Protein AF-A0A2V8WYD6-F1 (afdb_monomer_lite)

pLDDT: mean 83.95, std 12.78, range [42.16, 93.75]

Sequence (82 aa):
MHSNGNRWLTAQETAAQLDTTSSEVCRLLSLGRLSGTKQKDPRRAGKSQWLVDPESALKEEKLRKAKLVRRARRLKRVSAQQ

Radius of gyration: 16.76 Å; chains: 1; bounding box: 40×29×50 Å

Structure (mmCIF, N/CA/C/O backbone):
data_AF-A0A2V8WYD6-F1
#
_entry.id   AF-A0A2V8WYD6-F1
#
loop_
_atom_site.group_PDB
_atom_site.id
_atom_site.type_symbol
_atom_site.label_atom_id
_atom_site.label_alt_id
_atom_site.label_comp_id
_atom_site.label_asym_id
_atom_site.label_entity_id
_atom_site.label_seq_id
_atom_site.pdbx_PDB_ins_code
_atom_site.Cartn_x
_atom_site.Cartn_y
_atom_site.Cartn_z
_atom_site.occupancy
_atom_site.B_iso_or_equiv
_atom_site.auth_seq_id
_atom_site.auth_comp_id
_atom_site.auth_asym_id
_atom_site.auth_atom_id
_atom_site.pdbx_PDB_model_num
ATOM 1 N N . MET A 1 1 ? 5.641 21.143 5.632 1.00 42.16 1 MET A N 1
ATOM 2 C CA . MET A 1 1 ? 6.280 20.800 4.344 1.00 42.16 1 MET A CA 1
ATOM 3 C C . MET A 1 1 ? 5.760 19.439 3.889 1.00 42.16 1 MET A C 1
ATOM 5 O O . MET A 1 1 ? 6.306 18.451 4.336 1.00 42.16 1 MET A O 1
ATOM 9 N N . HIS A 1 2 ? 4.699 19.351 3.078 1.00 43.41 2 HIS A N 1
ATOM 10 C CA . HIS A 1 2 ? 4.275 18.078 2.461 1.00 43.41 2 HIS A CA 1
ATOM 11 C C . HIS A 1 2 ? 3.639 18.358 1.094 1.00 43.41 2 HIS A C 1
ATOM 13 O O . HIS A 1 2 ? 2.432 18.240 0.917 1.00 43.41 2 HIS A O 1
ATOM 19 N N . SER A 1 3 ? 4.468 18.764 0.135 1.00 42.91 3 SER A N 1
ATOM 20 C CA . SER A 1 3 ? 4.071 18.934 -1.265 1.00 42.91 3 SER A CA 1
ATOM 21 C C . SER A 1 3 ? 4.870 17.954 -2.116 1.00 42.91 3 SER A C 1
ATOM 23 O O . SER A 1 3 ? 5.726 18.352 -2.893 1.00 42.91 3 SER A O 1
ATOM 25 N N . ASN A 1 4 ? 4.629 16.655 -1.931 1.00 51.84 4 ASN A N 1
ATOM 26 C CA . ASN A 1 4 ? 5.117 15.616 -2.843 1.00 51.84 4 ASN A CA 1
ATOM 27 C C . ASN A 1 4 ? 3.914 15.009 -3.581 1.00 51.84 4 ASN A C 1
ATOM 29 O O . ASN A 1 4 ? 3.690 13.804 -3.587 1.00 51.84 4 ASN A O 1
ATOM 33 N N . GLY A 1 5 ? 3.074 15.894 -4.117 1.00 52.56 5 GLY A N 1
ATOM 34 C CA . GLY A 1 5 ? 1.703 15.600 -4.524 1.00 52.56 5 GLY A CA 1
ATOM 35 C C . GLY A 1 5 ? 1.534 14.763 -5.787 1.00 52.56 5 GLY A C 1
ATOM 36 O O . GLY A 1 5 ? 0.409 14.680 -6.235 1.00 52.56 5 GLY A O 1
ATOM 37 N N . ASN A 1 6 ? 2.593 14.191 -6.376 1.00 65.94 6 ASN A N 1
ATOM 38 C CA . ASN A 1 6 ? 2.469 13.361 -7.588 1.00 65.94 6 ASN A CA 1
ATOM 39 C C . ASN A 1 6 ? 3.648 12.399 -7.836 1.00 65.94 6 ASN A C 1
ATOM 41 O O . ASN A 1 6 ? 3.792 11.855 -8.933 1.00 65.94 6 ASN A O 1
ATOM 45 N N . ARG A 1 7 ? 4.542 12.198 -6.858 1.00 81.94 7 ARG A N 1
ATOM 46 C CA . ARG A 1 7 ? 5.701 11.317 -7.047 1.00 81.94 7 ARG A CA 1
ATOM 47 C C . ARG A 1 7 ? 5.358 9.901 -6.594 1.00 81.94 7 ARG A C 1
ATOM 49 O O . ARG A 1 7 ? 5.029 9.689 -5.432 1.00 81.94 7 ARG A O 1
ATOM 56 N N . TRP A 1 8 ? 5.485 8.944 -7.510 1.00 89.31 8 TRP A N 1
ATOM 57 C CA . TRP A 1 8 ? 5.415 7.517 -7.204 1.00 89.31 8 TRP A CA 1
ATOM 58 C C . TRP A 1 8 ? 6.423 7.140 -6.113 1.00 89.31 8 TRP A C 1
ATOM 60 O O . TRP A 1 8 ? 7.588 7.542 -6.177 1.00 89.31 8 TRP A O 1
ATOM 70 N N . LEU A 1 9 ? 5.975 6.364 -5.129 1.00 89.69 9 LEU A N 1
ATOM 71 C CA . LEU A 1 9 ? 6.769 5.963 -3.971 1.00 89.69 9 LEU A CA 1
ATOM 72 C C . LEU A 1 9 ? 7.402 4.599 -4.206 1.00 89.69 9 LEU A C 1
ATOM 74 O O . LEU A 1 9 ? 6.787 3.700 -4.768 1.00 89.69 9 LEU A O 1
ATOM 78 N N . THR A 1 10 ? 8.616 4.383 -3.728 1.00 91.00 10 THR A N 1
ATOM 79 C CA . THR A 1 10 ? 9.159 3.025 -3.652 1.00 91.00 10 THR A CA 1
ATOM 80 C C . THR A 1 10 ? 8.424 2.208 -2.586 1.00 91.00 10 THR A C 1
ATOM 82 O O . THR A 1 10 ? 7.820 2.744 -1.648 1.00 91.00 10 THR A O 1
ATOM 85 N N . ALA A 1 11 ? 8.515 0.878 -2.677 1.00 89.62 11 ALA A N 1
ATOM 86 C CA . ALA A 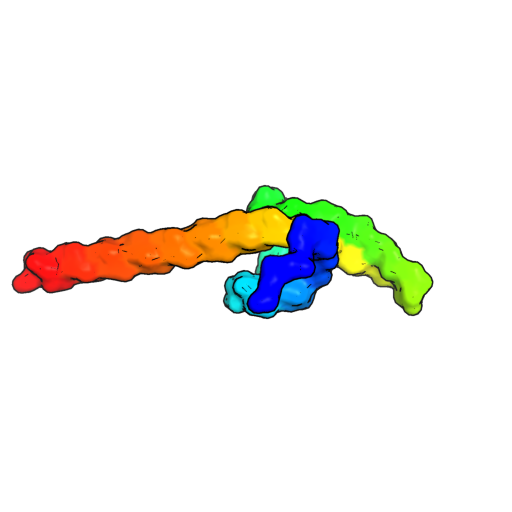1 11 ? 8.002 -0.001 -1.624 1.00 89.62 11 ALA A CA 1
ATOM 87 C C . ALA A 1 11 ? 8.620 0.306 -0.244 1.00 89.62 11 ALA A C 1
ATOM 89 O O . ALA A 1 11 ? 7.958 0.129 0.773 1.00 89.62 11 ALA A O 1
ATOM 90 N N . GLN A 1 12 ? 9.864 0.796 -0.203 1.00 89.88 12 GLN A N 1
ATOM 91 C CA . GLN A 1 12 ? 10.555 1.152 1.037 1.00 89.88 12 GLN A CA 1
ATOM 92 C C . GLN A 1 12 ? 10.041 2.471 1.634 1.00 89.88 12 GLN A C 1
ATOM 94 O O . GLN A 1 12 ? 9.786 2.531 2.833 1.00 89.88 12 GLN A O 1
ATOM 99 N N . GLU A 1 13 ? 9.818 3.499 0.811 1.00 91.69 13 GLU A N 1
ATOM 100 C CA . GLU A 1 13 ? 9.184 4.751 1.257 1.00 91.69 13 GLU A CA 1
ATOM 101 C C . GLU A 1 13 ? 7.759 4.499 1.766 1.00 91.69 13 GLU A C 1
ATOM 103 O O . GLU A 1 13 ? 7.379 4.974 2.834 1.00 91.69 13 GLU A O 1
ATOM 108 N N . THR A 1 14 ? 6.996 3.670 1.049 1.00 92.69 14 THR A N 1
ATOM 109 C CA . THR A 1 14 ? 5.642 3.266 1.460 1.00 92.69 14 THR A CA 1
ATOM 110 C C . THR A 1 14 ? 5.661 2.495 2.779 1.00 92.69 14 THR A C 1
ATOM 112 O O . THR A 1 14 ? 4.797 2.692 3.631 1.00 92.69 14 THR A O 1
ATOM 115 N N . ALA A 1 15 ? 6.653 1.620 2.966 1.00 93.38 15 ALA A N 1
ATOM 116 C CA . ALA A 1 15 ? 6.821 0.854 4.194 1.00 93.38 15 ALA A CA 1
ATOM 117 C C . ALA A 1 15 ? 7.074 1.776 5.396 1.00 93.38 15 ALA A C 1
ATOM 119 O O . ALA A 1 15 ? 6.423 1.619 6.427 1.00 93.38 15 ALA A O 1
ATOM 120 N N . ALA A 1 16 ? 7.935 2.784 5.230 1.00 92.25 16 ALA A N 1
ATOM 121 C CA . ALA A 1 16 ? 8.184 3.798 6.251 1.00 92.25 16 ALA A CA 1
ATOM 122 C C . ALA A 1 16 ? 6.928 4.631 6.563 1.00 92.25 16 ALA A C 1
ATOM 124 O O . ALA A 1 16 ? 6.629 4.880 7.726 1.00 92.25 16 ALA A O 1
ATOM 125 N N . GLN A 1 17 ? 6.153 5.015 5.544 1.00 90.44 17 GLN A N 1
ATOM 126 C CA . GLN A 1 17 ? 4.920 5.786 5.733 1.00 90.44 17 GLN A CA 1
ATOM 127 C C . GLN A 1 17 ? 3.825 4.994 6.466 1.00 90.44 17 GLN A C 1
ATOM 129 O O . GLN A 1 17 ? 3.083 5.553 7.271 1.00 90.44 17 GLN A O 1
ATOM 134 N N . LEU A 1 18 ? 3.693 3.698 6.174 1.00 90.06 18 LEU A N 1
ATOM 135 C CA . LEU A 1 18 ? 2.655 2.836 6.748 1.00 90.06 18 LEU A CA 1
ATOM 136 C C . LEU A 1 18 ? 3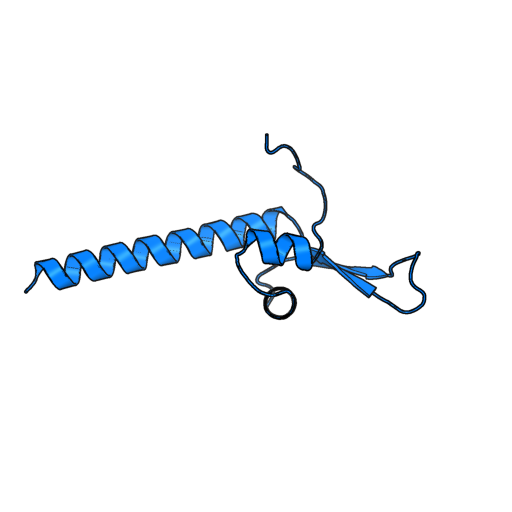.071 2.144 8.052 1.00 90.06 18 LEU A C 1
ATOM 138 O O . LEU A 1 18 ? 2.289 1.324 8.548 1.00 90.06 18 LEU A O 1
ATOM 142 N N . ASP A 1 19 ? 4.268 2.453 8.562 1.00 91.56 19 ASP A N 1
ATOM 143 C CA . ASP A 1 19 ? 4.904 1.789 9.704 1.00 91.56 19 ASP A CA 1
ATOM 144 C C . ASP A 1 19 ? 4.858 0.256 9.552 1.00 91.56 19 ASP A C 1
ATOM 146 O O . ASP A 1 19 ? 4.248 -0.485 10.323 1.00 91.56 19 ASP A O 1
ATOM 150 N N . THR A 1 20 ? 5.381 -0.230 8.425 1.00 92.38 20 THR A N 1
ATOM 151 C CA . THR A 1 20 ? 5.307 -1.641 8.035 1.00 92.38 20 THR A CA 1
ATOM 152 C C . THR A 1 20 ? 6.556 -2.089 7.274 1.00 92.38 20 THR A C 1
ATOM 154 O O . THR A 1 20 ? 7.521 -1.342 7.152 1.00 92.38 20 THR A O 1
ATOM 157 N N . THR A 1 21 ? 6.572 -3.326 6.773 1.00 93.44 21 THR A N 1
ATOM 158 C CA . THR A 1 21 ? 7.709 -3.886 6.027 1.00 93.44 21 THR A CA 1
ATOM 159 C C . THR A 1 21 ? 7.475 -3.835 4.519 1.00 93.44 21 THR A C 1
ATOM 161 O O . THR A 1 21 ? 6.339 -3.856 4.046 1.00 93.44 21 THR A O 1
ATOM 164 N N . SER A 1 22 ? 8.553 -3.830 3.733 1.00 89.19 22 SER A N 1
ATOM 165 C CA . SER A 1 22 ? 8.472 -3.900 2.266 1.00 89.19 22 SER A CA 1
ATOM 166 C C . SER A 1 22 ? 7.750 -5.162 1.773 1.00 89.19 22 SER A C 1
ATOM 168 O O . SER A 1 22 ? 7.006 -5.098 0.795 1.00 89.19 22 SER A O 1
ATOM 170 N N . SER A 1 23 ? 7.898 -6.290 2.475 1.00 91.25 23 SER A N 1
ATOM 171 C CA . SER A 1 23 ? 7.156 -7.527 2.196 1.00 91.25 23 SER A CA 1
ATOM 172 C C . SER A 1 23 ? 5.649 -7.348 2.379 1.00 91.25 23 SER A C 1
ATOM 174 O O . SER A 1 23 ? 4.872 -7.817 1.548 1.00 91.25 23 SER A O 1
ATOM 176 N N . GLU A 1 24 ? 5.224 -6.631 3.422 1.00 93.69 24 GLU A N 1
ATOM 177 C CA . GLU A 1 24 ? 3.808 -6.328 3.632 1.00 93.69 24 GLU A CA 1
ATOM 178 C C . GLU A 1 24 ? 3.283 -5.356 2.569 1.00 93.69 24 GLU A C 1
ATOM 180 O O . GLU A 1 24 ? 2.177 -5.531 2.069 1.00 93.69 24 GLU A O 1
ATOM 185 N N . VAL A 1 25 ? 4.086 -4.379 2.136 1.00 93.19 25 VAL A N 1
ATOM 186 C CA . VAL A 1 25 ? 3.725 -3.506 1.005 1.00 93.19 25 VAL A CA 1
ATOM 187 C C . VAL A 1 25 ? 3.509 -4.326 -0.272 1.00 93.19 25 VAL A C 1
ATOM 189 O O . VAL A 1 25 ? 2.481 -4.169 -0.931 1.00 93.19 25 VAL A O 1
ATOM 192 N N . CYS A 1 26 ? 4.408 -5.261 -0.591 1.00 90.94 26 CYS A N 1
ATOM 193 C CA . CYS A 1 26 ? 4.237 -6.188 -1.717 1.00 90.94 26 CYS A CA 1
ATOM 194 C C . CYS A 1 26 ? 2.973 -7.047 -1.580 1.00 90.94 26 CYS A C 1
ATOM 196 O O . CYS A 1 26 ? 2.266 -7.282 -2.565 1.00 90.94 26 CYS A O 1
ATOM 198 N N . ARG A 1 27 ? 2.648 -7.490 -0.362 1.00 93.44 27 ARG A N 1
ATOM 199 C CA . ARG A 1 27 ? 1.406 -8.216 -0.0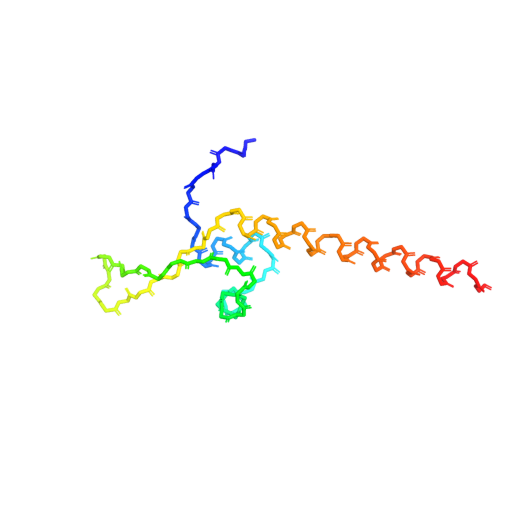90 1.00 93.44 27 ARG A CA 1
ATOM 200 C C . ARG A 1 27 ? 0.182 -7.335 -0.326 1.00 93.44 27 ARG A C 1
ATOM 202 O O . ARG A 1 27 ? -0.758 -7.779 -0.970 1.00 93.44 27 ARG A O 1
ATOM 209 N N . LEU A 1 28 ? 0.183 -6.090 0.145 1.00 93.38 28 LEU A N 1
ATOM 210 C CA . LEU A 1 28 ? -0.922 -5.148 -0.052 1.00 93.38 28 LEU A CA 1
ATOM 211 C C . LEU A 1 28 ? -1.143 -4.799 -1.528 1.00 93.38 28 LEU A C 1
ATOM 213 O O . LEU A 1 28 ? -2.295 -4.688 -1.943 1.00 93.38 28 LEU A O 1
ATOM 217 N N . LEU A 1 29 ? -0.066 -4.673 -2.308 1.00 92.38 29 LEU A N 1
ATOM 218 C CA . LEU A 1 29 ? -0.128 -4.541 -3.767 1.00 92.38 29 LEU A CA 1
ATOM 219 C C . LEU A 1 29 ? -0.765 -5.783 -4.405 1.00 92.38 29 LEU A C 1
ATOM 221 O O . LEU A 1 29 ? -1.686 -5.665 -5.205 1.00 92.38 29 LEU A O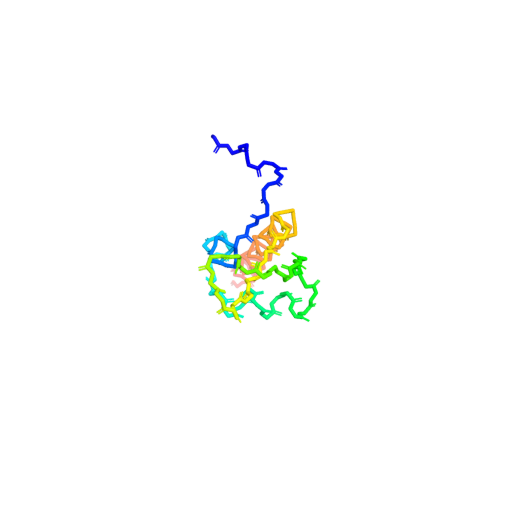 1
ATOM 225 N N . SER A 1 30 ? -0.339 -6.979 -3.986 1.00 90.88 30 SER A N 1
ATOM 226 C CA . SER A 1 30 ? -0.894 -8.250 -4.482 1.00 90.88 30 SER A CA 1
ATOM 227 C C . SER A 1 30 ? -2.372 -8.437 -4.117 1.00 90.88 30 SER A C 1
ATOM 229 O O . SER A 1 30 ? -3.122 -9.052 -4.865 1.00 90.88 30 SER A O 1
ATOM 231 N N . LEU A 1 31 ? -2.803 -7.891 -2.976 1.00 92.94 31 LEU A N 1
ATOM 232 C CA . LEU A 1 31 ? -4.195 -7.899 -2.517 1.00 92.94 31 LEU A CA 1
ATOM 233 C C . LEU A 1 31 ? -5.050 -6.779 -3.138 1.00 92.94 31 LEU A C 1
ATOM 235 O O . LEU A 1 31 ? -6.220 -6.656 -2.779 1.00 92.94 31 LEU A O 1
ATOM 239 N N . GLY A 1 32 ? -4.482 -5.920 -3.993 1.00 92.31 32 GLY A N 1
ATOM 240 C CA . GLY A 1 32 ? -5.185 -4.772 -4.580 1.00 92.31 32 GLY A CA 1
ATOM 241 C C . GLY A 1 32 ? -5.581 -3.691 -3.567 1.00 92.31 32 GLY A C 1
ATOM 242 O O . GLY A 1 32 ? -6.452 -2.867 -3.838 1.00 92.31 32 GLY A O 1
ATOM 243 N N . ARG A 1 33 ? -4.974 -3.694 -2.373 1.00 92.44 33 ARG A N 1
ATOM 244 C CA . ARG A 1 33 ? -5.205 -2.673 -1.337 1.00 92.44 33 ARG A CA 1
ATOM 245 C C . ARG A 1 33 ? -4.352 -1.428 -1.552 1.00 92.44 33 ARG A C 1
ATOM 247 O O . ARG A 1 33 ? -4.754 -0.345 -1.139 1.00 92.44 33 ARG A O 1
ATOM 254 N N . LEU A 1 34 ? -3.193 -1.601 -2.180 1.00 93.75 34 LEU A N 1
ATOM 255 C CA . LEU A 1 34 ? -2.373 -0.525 -2.723 1.00 93.75 34 LEU A CA 1
ATOM 256 C C . LEU A 1 34 ? -2.389 -0.620 -4.247 1.00 93.75 34 LEU A C 1
ATOM 258 O O . LEU A 1 34 ? -2.430 -1.723 -4.792 1.00 93.75 34 LEU A O 1
ATOM 262 N N . SER A 1 35 ? -2.311 0.528 -4.913 1.00 93.31 35 SER A N 1
ATOM 263 C CA . SER A 1 35 ? -2.097 0.597 -6.357 1.00 93.31 35 SER A CA 1
ATOM 264 C C . SER A 1 35 ? -0.621 0.820 -6.627 1.00 93.31 35 SER A C 1
ATOM 266 O O . SER A 1 35 ? 0.044 1.583 -5.928 1.00 93.31 35 SER A O 1
ATOM 268 N N . GLY A 1 36 ? -0.091 0.148 -7.639 1.00 91.81 36 GLY A N 1
ATOM 269 C CA . GLY A 1 36 ? 1.312 0.267 -7.989 1.00 91.81 36 GLY A CA 1
ATOM 270 C C . GLY A 1 36 ? 1.598 -0.222 -9.396 1.00 91.81 36 GLY A C 1
ATOM 271 O O . GLY A 1 36 ? 0.840 -1.008 -9.960 1.00 91.81 36 GLY A O 1
ATOM 272 N N . THR A 1 37 ? 2.719 0.224 -9.947 1.00 90.19 37 THR A N 1
ATOM 273 C CA . THR A 1 37 ? 3.264 -0.270 -11.206 1.00 90.19 37 THR A CA 1
ATOM 274 C C . THR A 1 37 ? 4.635 -0.888 -10.982 1.00 90.19 37 THR A C 1
ATOM 276 O O . THR A 1 37 ? 5.434 -0.425 -10.163 1.00 90.19 37 THR A O 1
ATOM 279 N N . LYS A 1 38 ? 4.919 -1.967 -11.707 1.00 88.31 38 LYS A N 1
ATOM 280 C CA . LYS A 1 38 ? 6.221 -2.626 -11.675 1.00 88.31 38 LYS A CA 1
ATOM 281 C C . LYS A 1 38 ? 7.099 -2.000 -12.753 1.00 88.31 38 LYS A C 1
ATOM 283 O O . LYS A 1 38 ? 6.857 -2.194 -13.940 1.00 88.31 38 LYS A O 1
ATOM 288 N N . GLN A 1 39 ? 8.129 -1.268 -12.344 1.00 85.00 39 GLN A N 1
ATOM 289 C CA . GLN A 1 39 ? 9.067 -0.617 -13.252 1.00 85.00 39 GLN A CA 1
ATOM 290 C C . GLN A 1 39 ? 10.399 -1.368 -13.277 1.00 85.00 39 GLN A C 1
ATOM 292 O O . GLN A 1 39 ? 10.942 -1.737 -12.235 1.00 85.00 39 GLN A O 1
ATOM 297 N N . LYS A 1 40 ? 10.955 -1.588 -14.470 1.00 83.31 40 LYS A N 1
ATOM 298 C CA . LYS A 1 40 ? 12.320 -2.103 -14.625 1.00 83.31 40 LYS A CA 1
ATOM 299 C C . LYS A 1 40 ? 13.305 -1.000 -14.237 1.00 83.31 40 LYS A C 1
ATOM 301 O O . LYS A 1 40 ? 13.198 0.108 -14.753 1.00 83.31 40 LYS A O 1
ATOM 306 N N . ASP A 1 41 ? 14.235 -1.288 -13.333 1.00 72.25 41 ASP A N 1
ATOM 307 C CA . ASP A 1 41 ? 15.257 -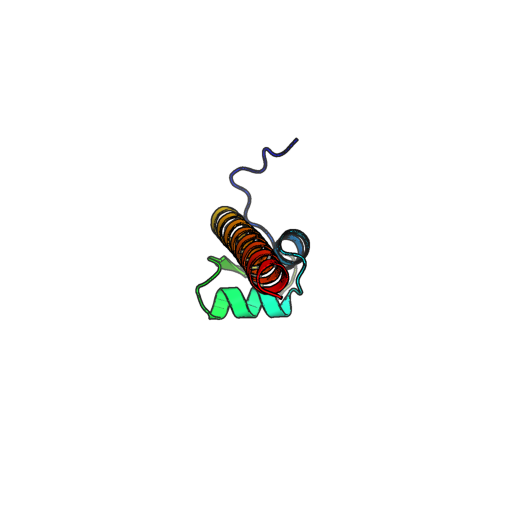0.322 -12.934 1.00 72.25 41 ASP A CA 1
ATOM 308 C C . ASP A 1 41 ? 16.311 -0.224 -14.055 1.00 72.25 41 ASP A C 1
ATOM 310 O O . ASP A 1 41 ? 17.004 -1.211 -14.323 1.00 72.25 41 ASP A O 1
ATOM 314 N N . PRO A 1 42 ? 16.454 0.930 -14.733 1.00 69.38 42 PRO A N 1
ATOM 315 C CA . PRO A 1 42 ? 17.431 1.078 -15.808 1.00 69.38 42 PRO A CA 1
ATOM 316 C C . PRO A 1 42 ? 18.880 1.032 -15.300 1.00 69.38 42 PRO A C 1
ATOM 318 O O . PRO A 1 42 ? 19.790 0.772 -16.080 1.00 69.38 42 PRO A O 1
ATOM 321 N N . ARG A 1 43 ? 19.114 1.257 -14.000 1.00 72.81 43 ARG A N 1
ATOM 322 C CA . ARG A 1 43 ? 20.442 1.240 -13.369 1.00 72.81 43 ARG A CA 1
ATOM 323 C C . ARG A 1 43 ? 20.832 -0.145 -12.853 1.00 72.81 43 ARG A C 1
ATOM 325 O O . ARG A 1 43 ? 21.990 -0.352 -12.499 1.00 72.81 43 ARG A O 1
ATOM 332 N N . ARG A 1 44 ? 19.896 -1.099 -12.788 1.00 65.69 44 ARG A N 1
ATOM 333 C CA . ARG A 1 44 ? 20.150 -2.476 -12.339 1.00 65.69 44 ARG A CA 1
ATOM 334 C C . ARG A 1 44 ? 19.598 -3.480 -13.341 1.00 65.69 44 ARG A C 1
ATOM 336 O O . ARG A 1 44 ? 18.411 -3.807 -13.326 1.00 65.69 44 ARG A O 1
ATOM 343 N N . ALA A 1 45 ? 20.489 -4.030 -14.165 1.00 65.88 45 ALA A N 1
ATOM 344 C CA . ALA A 1 45 ? 20.151 -5.090 -15.108 1.00 65.88 45 ALA A CA 1
ATOM 345 C C . ALA A 1 45 ? 19.391 -6.234 -14.403 1.00 65.88 45 ALA A C 1
ATOM 347 O O . ALA A 1 45 ? 19.837 -6.774 -13.391 1.00 65.88 45 ALA A O 1
ATOM 348 N N . GLY A 1 46 ? 18.201 -6.557 -14.914 1.00 69.50 46 GLY A N 1
ATOM 349 C CA . GLY A 1 46 ? 17.366 -7.662 -14.432 1.00 69.50 46 GLY A CA 1
ATOM 350 C C . GLY A 1 46 ? 16.505 -7.384 -13.192 1.00 69.50 46 GLY A C 1
ATOM 351 O O . GLY A 1 46 ? 15.675 -8.226 -12.855 1.00 69.50 46 GLY A O 1
ATOM 352 N N . LYS A 1 47 ? 16.626 -6.228 -12.524 1.00 77.69 47 LYS A N 1
ATOM 353 C CA . LYS A 1 47 ? 15.815 -5.924 -11.331 1.00 77.69 47 LYS A CA 1
ATOM 354 C C . LYS A 1 47 ? 14.625 -5.035 -11.683 1.00 77.69 47 LYS A C 1
ATOM 356 O O . LYS A 1 47 ? 14.745 -4.026 -12.368 1.00 77.69 47 LYS A O 1
ATOM 361 N N . SER A 1 48 ? 13.450 -5.445 -11.217 1.00 82.06 48 SER A N 1
ATOM 362 C CA . SER A 1 48 ? 12.229 -4.640 -11.274 1.00 82.06 48 SER A CA 1
ATOM 363 C C . SER A 1 48 ? 11.895 -4.149 -9.874 1.00 82.06 48 SER A C 1
ATOM 365 O O . SER A 1 48 ? 11.983 -4.925 -8.923 1.00 82.06 48 SER A O 1
ATOM 367 N N . GLN A 1 49 ? 11.488 -2.893 -9.757 1.00 85.81 49 GLN A N 1
ATOM 368 C CA . GLN A 1 49 ? 10.996 -2.301 -8.521 1.00 85.81 49 GLN A CA 1
ATOM 369 C C . GLN A 1 49 ? 9.494 -2.039 -8.612 1.00 85.81 49 GLN A C 1
ATOM 371 O O . GLN A 1 49 ? 8.968 -1.725 -9.680 1.00 85.81 49 GLN A O 1
ATOM 376 N N . TRP A 1 50 ? 8.805 -2.165 -7.481 1.00 87.19 50 TRP A N 1
ATOM 377 C CA . TRP A 1 50 ? 7.430 -1.702 -7.355 1.00 87.19 50 TRP A CA 1
ATOM 378 C C . TRP A 1 50 ? 7.425 -0.223 -7.000 1.00 87.19 50 TRP A C 1
ATOM 380 O O . TRP A 1 50 ? 8.013 0.189 -5.997 1.00 87.19 50 TRP A O 1
ATOM 390 N N . LEU A 1 51 ? 6.746 0.542 -7.841 1.00 90.88 51 LEU A N 1
ATOM 391 C CA . LEU A 1 51 ? 6.365 1.913 -7.584 1.00 90.88 51 LEU A CA 1
ATOM 392 C C . LEU A 1 51 ? 4.912 1.924 -7.125 1.00 90.88 51 LEU A C 1
ATOM 394 O O . LEU A 1 51 ? 4.046 1.364 -7.787 1.00 90.88 51 LEU A O 1
ATOM 398 N N . VAL A 1 52 ? 4.656 2.542 -5.987 1.00 92.06 52 VAL A N 1
ATOM 399 C CA . VAL A 1 52 ? 3.360 2.630 -5.330 1.00 92.06 52 VAL A CA 1
ATOM 400 C C . VAL A 1 52 ? 2.768 4.004 -5.596 1.00 92.06 52 VAL A C 1
ATOM 402 O O . VAL A 1 52 ? 3.456 5.025 -5.528 1.00 92.06 52 VAL A O 1
ATOM 405 N N . ASP A 1 53 ? 1.480 4.012 -5.900 1.00 92.50 53 ASP A N 1
ATOM 406 C CA . ASP A 1 53 ? 0.692 5.220 -6.031 1.00 92.50 53 ASP A CA 1
ATOM 407 C C . ASP A 1 53 ? 0.564 5.908 -4.652 1.00 92.50 53 ASP A C 1
ATOM 409 O O . ASP A 1 53 ? 0.081 5.281 -3.694 1.00 92.50 53 ASP A O 1
ATOM 413 N N . PRO A 1 54 ? 0.992 7.178 -4.520 1.00 90.00 54 PRO A N 1
ATOM 414 C CA . PRO A 1 54 ? 1.007 7.876 -3.238 1.00 90.00 54 PRO A CA 1
ATOM 415 C C . PRO A 1 54 ? -0.398 8.102 -2.662 1.00 90.00 54 PRO A C 1
ATOM 417 O O . PRO A 1 54 ? -0.563 8.101 -1.440 1.00 90.00 54 PRO A O 1
ATOM 420 N N . GLU A 1 55 ? -1.428 8.256 -3.497 1.00 91.44 55 GLU A N 1
ATOM 421 C CA . GLU A 1 55 ? -2.806 8.431 -3.033 1.00 91.44 55 GLU A CA 1
ATOM 422 C C . GLU A 1 55 ? -3.351 7.140 -2.420 1.00 91.44 55 GLU A C 1
ATOM 424 O O . GLU A 1 55 ? -3.999 7.167 -1.367 1.00 91.44 55 GLU A O 1
ATOM 429 N N . SER A 1 56 ? -3.038 5.992 -3.024 1.00 91.62 56 SER A N 1
ATOM 430 C CA . SER A 1 56 ? -3.404 4.680 -2.488 1.00 91.62 56 SER A CA 1
ATOM 431 C C . SER A 1 56 ? -2.740 4.412 -1.132 1.00 91.62 56 SER A C 1
ATOM 433 O O . SER A 1 56 ? -3.403 3.942 -0.201 1.00 91.62 56 SER A O 1
ATOM 435 N N . ALA A 1 57 ? -1.471 4.807 -0.975 1.00 90.88 57 ALA A N 1
ATOM 436 C CA . ALA A 1 57 ? -0.745 4.720 0.289 1.00 90.88 57 ALA A CA 1
ATOM 437 C C . ALA A 1 57 ? -1.373 5.621 1.366 1.00 90.88 57 ALA A C 1
ATOM 439 O O . ALA A 1 57 ? -1.651 5.159 2.475 1.00 90.88 57 ALA A O 1
ATOM 440 N N . LEU A 1 58 ? -1.692 6.876 1.031 1.00 91.12 58 LEU A N 1
ATOM 441 C CA . LEU A 1 58 ? -2.377 7.811 1.933 1.00 91.12 58 LEU A CA 1
ATOM 442 C C . LEU A 1 58 ? -3.768 7.311 2.345 1.00 91.12 58 LEU A C 1
ATOM 444 O O . LEU A 1 58 ? -4.184 7.468 3.497 1.00 91.12 58 LEU A O 1
ATOM 448 N N . LYS A 1 59 ? -4.511 6.703 1.419 1.00 92.12 59 LYS A N 1
ATOM 449 C CA . LYS A 1 59 ? -5.822 6.111 1.702 1.00 92.12 59 LYS A CA 1
ATOM 450 C C . LYS A 1 59 ? -5.703 4.955 2.693 1.00 92.12 59 LYS A C 1
ATOM 452 O O . LYS A 1 59 ? -6.462 4.909 3.663 1.00 92.12 59 LYS A O 1
ATOM 457 N N . GLU A 1 60 ? -4.752 4.049 2.486 1.00 92.81 60 GLU A N 1
ATOM 458 C CA . GLU A 1 60 ? -4.506 2.924 3.394 1.00 92.81 60 GLU A CA 1
ATOM 459 C C . GLU A 1 60 ? -4.027 3.403 4.776 1.00 92.81 60 GLU A C 1
ATOM 461 O O . GLU A 1 60 ? -4.511 2.908 5.797 1.00 92.81 60 GLU A O 1
ATOM 466 N N . GLU A 1 61 ? -3.168 4.423 4.837 1.00 91.88 61 GLU A N 1
ATOM 467 C CA . GLU A 1 61 ? -2.737 5.051 6.091 1.00 91.88 61 GLU A CA 1
ATOM 468 C C . GLU A 1 61 ? -3.936 5.589 6.894 1.00 91.88 61 GLU A C 1
ATOM 470 O O . GLU A 1 61 ? -4.117 5.269 8.076 1.00 91.88 61 GLU A O 1
ATOM 475 N N . LYS A 1 62 ? -4.810 6.364 6.238 1.00 91.19 62 LYS A N 1
ATOM 476 C CA . LYS A 1 62 ? -6.039 6.902 6.844 1.00 91.19 62 LYS A CA 1
ATOM 477 C C . LYS A 1 62 ? -6.952 5.783 7.347 1.00 91.19 62 LYS A C 1
ATOM 479 O O . LYS A 1 62 ? -7.483 5.876 8.456 1.00 91.19 62 LYS A O 1
ATOM 484 N N . LEU A 1 63 ? -7.109 4.704 6.577 1.00 90.69 63 LEU A N 1
ATOM 485 C CA . LEU A 1 63 ? -7.908 3.541 6.972 1.00 90.69 63 LEU A CA 1
ATOM 486 C C . LEU A 1 63 ? -7.343 2.847 8.218 1.00 90.69 63 LEU A C 1
ATOM 488 O O . LEU A 1 63 ? -8.108 2.487 9.118 1.00 90.69 63 LEU A O 1
ATOM 492 N N . ARG A 1 64 ? -6.018 2.680 8.307 1.00 89.19 64 ARG A N 1
ATOM 493 C CA . ARG A 1 64 ? -5.349 2.104 9.485 1.00 89.19 64 ARG A CA 1
ATOM 494 C C . ARG A 1 64 ? -5.569 2.969 10.726 1.00 89.19 64 ARG A C 1
ATOM 496 O O . ARG A 1 64 ? -6.026 2.453 11.749 1.00 89.19 64 ARG A O 1
ATOM 503 N N . LYS A 1 65 ? -5.366 4.285 10.615 1.00 89.69 65 LYS A N 1
ATOM 504 C CA . LYS A 1 65 ? -5.625 5.249 11.701 1.00 89.69 65 LYS A CA 1
ATOM 505 C C . LYS A 1 65 ? -7.085 5.206 12.163 1.00 89.69 65 LYS A C 1
ATOM 507 O O . LYS A 1 65 ? -7.356 5.107 13.360 1.00 89.69 65 LYS A O 1
ATOM 512 N N . ALA A 1 66 ? -8.038 5.174 11.232 1.00 90.62 66 ALA A N 1
ATOM 513 C CA . ALA A 1 66 ? -9.460 5.077 11.560 1.00 90.62 66 ALA A CA 1
ATOM 514 C C . ALA A 1 66 ? -9.813 3.774 12.307 1.00 90.62 66 ALA A C 1
ATOM 516 O O . ALA A 1 66 ? -10.594 3.801 13.263 1.00 90.62 66 ALA A O 1
ATOM 517 N N . LYS A 1 67 ? -9.226 2.631 11.920 1.00 89.69 67 LYS A N 1
ATOM 518 C CA . LYS A 1 67 ? -9.420 1.348 12.622 1.00 89.69 67 LYS A CA 1
ATOM 519 C C . LYS A 1 67 ? -8.896 1.394 14.059 1.00 89.69 67 LYS A C 1
ATOM 521 O O . LYS A 1 67 ? -9.586 0.915 14.960 1.00 89.69 67 LYS A O 1
ATOM 526 N N . LEU A 1 68 ? -7.734 2.008 14.288 1.00 87.44 68 LEU A N 1
ATOM 527 C CA . LEU A 1 68 ? -7.170 2.180 15.631 1.00 87.44 68 LEU A CA 1
ATOM 528 C C . LEU A 1 68 ? -8.081 3.029 16.523 1.00 87.44 68 LEU A C 1
ATOM 530 O O . LEU A 1 68 ? -8.418 2.612 17.631 1.00 87.44 68 LEU A O 1
ATOM 534 N N . VAL A 1 69 ? -8.570 4.163 16.013 1.00 89.75 69 VAL A N 1
ATOM 535 C CA . VAL A 1 69 ? -9.512 5.026 16.745 1.00 89.75 69 VAL A CA 1
ATOM 536 C C . VAL A 1 69 ? -10.795 4.270 17.094 1.00 89.75 69 VAL A C 1
ATOM 538 O O . VAL A 1 69 ? -11.270 4.344 18.228 1.00 89.75 69 VAL A O 1
ATOM 541 N N . ARG A 1 70 ? -11.350 3.494 16.154 1.00 88.94 70 ARG A N 1
ATOM 542 C CA . ARG A 1 70 ? -12.541 2.664 16.405 1.00 88.94 70 ARG A CA 1
ATOM 543 C C . ARG A 1 70 ? -12.292 1.620 17.493 1.00 88.94 70 ARG A C 1
ATOM 545 O O . ARG A 1 70 ? -13.140 1.456 18.369 1.00 88.94 70 ARG A O 1
ATOM 552 N N . ARG A 1 71 ? -11.134 0.951 17.479 1.00 87.69 71 ARG A N 1
ATOM 553 C CA . ARG A 1 71 ? -10.752 -0.027 18.509 1.00 87.69 71 ARG A CA 1
ATOM 554 C C . ARG A 1 71 ? -10.620 0.630 19.881 1.00 87.69 71 ARG A C 1
ATOM 556 O O . ARG A 1 71 ? -11.207 0.134 20.836 1.00 87.69 71 ARG A O 1
ATOM 563 N N . ALA A 1 72 ? -9.934 1.767 19.968 1.00 85.31 72 ALA A N 1
ATOM 564 C CA . ALA A 1 72 ? -9.781 2.510 21.217 1.00 85.31 72 ALA A CA 1
ATOM 565 C C . ALA A 1 72 ? -11.137 2.958 21.788 1.00 85.31 72 ALA A C 1
ATOM 567 O O . ALA A 1 72 ? -11.400 2.779 22.975 1.00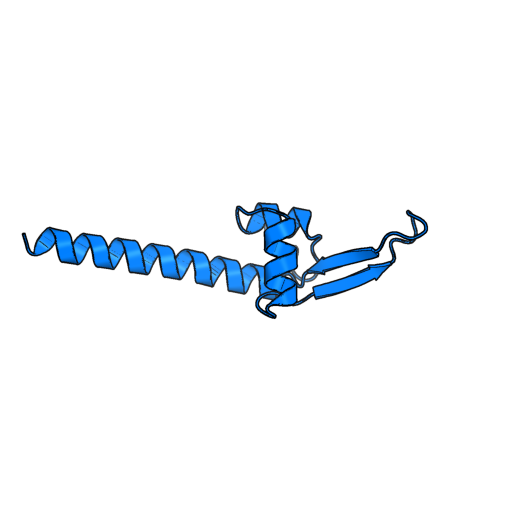 85.31 72 ALA A O 1
ATOM 568 N N . ARG A 1 73 ? -12.041 3.469 20.939 1.00 87.06 73 ARG A N 1
ATOM 569 C CA . ARG A 1 73 ? -13.413 3.821 21.347 1.00 87.06 73 ARG A CA 1
ATOM 570 C C . ARG A 1 73 ? -14.187 2.607 21.859 1.00 87.06 73 ARG A C 1
ATOM 572 O O . ARG A 1 73 ? -14.879 2.723 22.864 1.00 87.06 73 ARG A O 1
ATOM 579 N N . ARG A 1 74 ? -14.067 1.450 21.197 1.00 88.50 74 ARG A N 1
ATOM 580 C CA . ARG A 1 74 ? -14.721 0.209 21.640 1.00 88.50 74 ARG A CA 1
ATOM 581 C C . ARG A 1 74 ? -14.224 -0.222 23.020 1.00 88.50 74 ARG A C 1
ATOM 583 O O . ARG A 1 74 ? -15.049 -0.509 23.874 1.00 88.50 74 ARG A O 1
ATOM 590 N N . LEU A 1 75 ? -12.910 -0.209 23.246 1.00 86.12 75 LEU A N 1
ATOM 591 C CA . LEU A 1 75 ? -12.318 -0.567 24.540 1.00 86.12 75 LEU A CA 1
ATOM 592 C C . LEU A 1 75 ? -12.772 0.373 25.664 1.00 86.12 75 LEU A C 1
ATOM 594 O O . LEU A 1 75 ? -13.172 -0.103 26.720 1.00 86.12 75 LEU A O 1
ATOM 598 N N . LYS A 1 76 ? -12.807 1.691 25.412 1.00 80.06 76 LYS A N 1
ATOM 599 C CA . LYS A 1 76 ? -13.333 2.669 26.380 1.00 80.06 76 LYS A CA 1
ATOM 600 C C . LYS A 1 76 ? -14.788 2.388 26.766 1.00 80.06 76 LYS A C 1
ATOM 602 O O . LYS A 1 76 ? -15.126 2.485 27.935 1.00 80.06 76 LYS A O 1
ATOM 607 N N . ARG A 1 77 ? -15.642 2.026 25.799 1.00 76.81 77 ARG A N 1
ATOM 608 C CA . ARG A 1 77 ? -17.055 1.704 26.071 1.00 76.81 77 ARG A CA 1
ATOM 609 C C . ARG A 1 77 ? -17.213 0.431 26.897 1.00 76.81 77 ARG A C 1
ATOM 611 O O . ARG A 1 77 ? -18.022 0.432 27.808 1.00 76.81 77 ARG A O 1
ATOM 618 N N . VAL A 1 78 ? -16.436 -0.613 26.604 1.00 77.50 78 VAL A N 1
ATOM 619 C CA . VAL A 1 78 ? -16.470 -1.874 27.369 1.00 77.50 78 VAL A CA 1
ATOM 620 C C . VAL A 1 78 ? -16.011 -1.653 28.810 1.00 77.50 78 VAL A C 1
ATOM 622 O O . VAL A 1 78 ? -16.639 -2.155 29.730 1.00 77.50 78 VAL A O 1
ATOM 625 N N . SER A 1 79 ? -14.959 -0.856 29.013 1.00 72.06 79 SER A N 1
ATOM 626 C CA . SER A 1 79 ? -14.453 -0.549 30.355 1.00 72.06 79 SER A CA 1
ATOM 627 C C . SER A 1 79 ? -15.388 0.338 31.181 1.00 72.06 79 SER A C 1
ATOM 629 O O . SER A 1 79 ? -15.279 0.322 32.395 1.00 72.06 79 SER A O 1
ATOM 631 N N . ALA A 1 80 ? -16.270 1.119 30.550 1.00 69.38 80 ALA A N 1
ATOM 632 C CA . ALA A 1 80 ? -17.244 1.967 31.246 1.00 69.38 80 ALA A CA 1
ATOM 633 C C . ALA A 1 80 ? -18.530 1.215 31.648 1.00 69.38 80 ALA A C 1
ATOM 635 O O . ALA A 1 80 ? -19.435 1.821 32.212 1.00 69.38 80 ALA A O 1
ATOM 636 N N . GLN A 1 81 ? -18.642 -0.068 31.290 1.00 66.88 81 GLN A N 1
ATOM 637 C CA . GLN A 1 81 ? -19.773 -0.940 31.627 1.00 66.88 81 GLN A CA 1
ATOM 638 C C . GLN A 1 81 ? -19.428 -1.976 32.715 1.00 66.88 81 GLN A C 1
ATOM 640 O O . GLN A 1 81 ? -20.277 -2.813 33.018 1.00 66.88 81 GLN A O 1
ATOM 645 N N . GLN A 1 82 ? -18.207 -1.938 33.263 1.00 53.72 82 GLN A N 1
ATOM 646 C CA . GLN A 1 82 ? -17.795 -2.655 34.479 1.00 53.72 82 GLN A CA 1
ATOM 647 C C . GLN A 1 82 ? -17.814 -1.695 35.663 1.00 53.72 82 GLN A C 1
ATOM 649 O O . GLN A 1 82 ? -18.143 -2.169 36.769 1.00 53.72 82 GLN A O 1
#

Secondary structure (DSSP, 8-state):
----TTPPEEHHHHHHHTTS-HHHHHHHHHTTSS-EEEEE-TTSTT-EEEEEPHHHHHHHHHHHHHHHHHHHHHHHHHHTT-

Foldseek 3Di:
DDPPPWDFDFLVRLCVLLVHDSVVSVVCCVVVLWPWDWADDPVDPPDITTTTGVVSSVVVSVVVVVVVVVVVVVVVVVVVVD